Protein AF-A0A2V5Z798-F1 (afdb_monomer_lite)

Sequence (71 aa):
MPQQHPKTVVRRRKGHRGGDLISDALPFGRLWYAGPNAVANAIGYATDYSRSHDAVIRVYDDAGNVIQMHD

Radius of gyration: 11.71 Å; chains: 1; bounding box: 29×30×28 Å

Secondary structure (DSSP, 8-state):
----PPEEEEEEPTTSSEEEEEETT-TTSEEEEESTTHHHHHHHHHHHHHTTTT-EEEEE-TTS-EEEEE-

Structure (mmCIF, N/CA/C/O backbone):
data_AF-A0A2V5Z798-F1
#
_entry.id   AF-A0A2V5Z798-F1
#
loop_
_atom_site.group_PDB
_atom_site.id
_atom_site.type_symbol
_atom_site.label_atom_id
_atom_site.label_alt_id
_atom_site.label_comp_id
_atom_site.label_asym_id
_atom_site.label_entity_id
_atom_site.label_seq_id
_atom_site.pdbx_PDB_ins_code
_atom_site.Cartn_x
_atom_site.Cartn_y
_atom_site.Cartn_z
_atom_site.occupancy
_atom_site.B_iso_or_equiv
_atom_site.auth_seq_id
_atom_site.auth_comp_id
_atom_site.auth_asym_id
_atom_site.auth_atom_id
_atom_site.pdbx_PDB_model_num
ATOM 1 N N . MET A 1 1 ? 11.533 -20.553 -17.415 1.00 35.97 1 MET A N 1
ATOM 2 C CA . MET A 1 1 ? 10.457 -20.285 -16.436 1.00 35.97 1 MET A CA 1
ATOM 3 C C . MET A 1 1 ? 9.793 -18.986 -16.862 1.00 35.97 1 MET A C 1
ATOM 5 O O . MET A 1 1 ? 10.552 -18.065 -17.141 1.00 35.97 1 MET A O 1
ATOM 9 N N . PRO A 1 2 ? 8.459 -18.875 -16.991 1.00 45.94 2 PRO A N 1
ATOM 10 C CA . PRO A 1 2 ? 7.859 -17.555 -17.159 1.00 45.94 2 PRO A CA 1
ATOM 11 C C . PRO A 1 2 ? 8.262 -16.729 -15.934 1.00 45.94 2 PRO A C 1
ATOM 13 O O . PRO A 1 2 ? 8.050 -17.176 -14.805 1.00 45.94 2 PRO A O 1
ATOM 16 N N . GLN A 1 3 ? 8.929 -15.594 -16.148 1.00 50.91 3 GLN A N 1
ATOM 17 C CA . GLN A 1 3 ? 9.238 -14.675 -15.060 1.00 50.91 3 GLN A CA 1
ATOM 18 C C . GLN A 1 3 ? 7.894 -14.153 -14.557 1.00 50.91 3 GLN A C 1
ATOM 20 O O . GLN A 1 3 ? 7.230 -13.361 -15.218 1.00 50.91 3 GLN A O 1
ATOM 25 N N . GLN A 1 4 ? 7.422 -14.694 -13.438 1.00 58.16 4 GLN A N 1
ATOM 26 C CA . GLN A 1 4 ? 6.297 -14.103 -12.738 1.00 58.16 4 GLN A CA 1
ATOM 27 C C . GLN A 1 4 ? 6.847 -12.820 -12.125 1.00 58.16 4 GLN A C 1
ATOM 29 O O . GLN A 1 4 ? 7.622 -12.899 -11.175 1.00 58.16 4 GLN A O 1
ATOM 34 N N . HIS A 1 5 ? 6.512 -11.667 -12.709 1.00 61.84 5 HIS A N 1
ATOM 35 C CA . HIS A 1 5 ? 6.884 -10.382 -12.126 1.00 61.84 5 HIS A CA 1
ATOM 36 C C . HIS A 1 5 ? 6.396 -10.361 -10.674 1.00 61.84 5 HIS A C 1
ATOM 38 O O . HIS A 1 5 ? 5.209 -10.645 -10.442 1.00 61.84 5 HIS A O 1
ATOM 44 N N . PRO A 1 6 ? 7.280 -10.091 -9.700 1.00 70.06 6 PRO A N 1
ATOM 45 C CA . PRO A 1 6 ? 6.888 -10.050 -8.304 1.00 70.06 6 PRO A CA 1
ATOM 46 C C . PRO A 1 6 ? 5.752 -9.044 -8.139 1.00 70.06 6 PRO A C 1
ATOM 48 O O . PRO A 1 6 ? 5.844 -7.894 -8.569 1.00 70.06 6 PRO A O 1
ATOM 51 N N . LYS A 1 7 ? 4.631 -9.486 -7.565 1.00 79.75 7 LYS A N 1
ATOM 52 C CA . LYS A 1 7 ? 3.464 -8.621 -7.403 1.00 79.75 7 LYS A CA 1
ATOM 53 C C . LYS A 1 7 ? 3.577 -7.885 -6.093 1.00 79.75 7 LYS A C 1
ATOM 55 O O . LYS A 1 7 ? 3.670 -8.497 -5.032 1.00 79.75 7 LYS A O 1
ATOM 60 N N . THR A 1 8 ? 3.498 -6.567 -6.180 1.00 86.00 8 THR A N 1
ATOM 61 C CA . THR A 1 8 ? 3.400 -5.705 -5.014 1.00 86.00 8 THR A CA 1
ATOM 62 C C . THR A 1 8 ? 2.015 -5.081 -4.962 1.00 86.00 8 THR A C 1
ATOM 64 O O . THR A 1 8 ? 1.478 -4.593 -5.951 1.00 86.00 8 THR A O 1
ATOM 67 N N . VAL A 1 9 ? 1.397 -5.124 -3.793 1.00 86.38 9 VAL A N 1
ATOM 68 C CA . VAL A 1 9 ? 0.029 -4.696 -3.545 1.00 86.38 9 VAL A CA 1
ATOM 69 C C . VAL A 1 9 ? 0.022 -3.781 -2.333 1.00 86.38 9 VAL A C 1
ATOM 71 O O . VAL A 1 9 ? 0.343 -4.194 -1.223 1.00 86.38 9 VAL A O 1
ATOM 74 N N . VAL A 1 10 ? -0.392 -2.537 -2.535 1.00 88.06 10 VAL A N 1
ATOM 75 C CA . VAL A 1 10 ? -0.695 -1.594 -1.461 1.00 88.06 10 VAL A CA 1
ATOM 76 C C . VAL A 1 10 ? -2.201 -1.555 -1.289 1.00 88.06 10 VAL A C 1
ATOM 78 O O . VAL A 1 10 ? -2.933 -1.360 -2.253 1.00 88.06 10 VAL A O 1
ATOM 81 N N . ARG A 1 11 ? -2.691 -1.711 -0.065 1.00 87.06 11 ARG A N 1
ATOM 82 C CA . ARG A 1 11 ? -4.115 -1.644 0.245 1.00 87.06 11 ARG A CA 1
ATOM 83 C C . ARG A 1 11 ? -4.374 -0.602 1.311 1.00 87.06 11 ARG A C 1
ATOM 85 O O . ARG A 1 11 ? -3.888 -0.712 2.438 1.00 87.06 11 ARG A O 1
ATOM 92 N N . ARG A 1 12 ? -5.190 0.393 0.977 1.00 83.12 12 ARG A N 1
ATOM 93 C CA . ARG A 1 12 ? -5.677 1.361 1.954 1.00 83.12 12 ARG A CA 1
ATOM 94 C C . ARG A 1 12 ? -6.657 0.676 2.902 1.00 83.12 12 ARG A C 1
ATOM 96 O O . ARG A 1 12 ? -7.565 -0.033 2.472 1.00 83.12 12 ARG A O 1
ATOM 103 N N . ARG A 1 13 ? -6.494 0.884 4.211 1.00 78.44 13 ARG A N 1
ATOM 104 C CA . ARG A 1 13 ? -7.481 0.410 5.187 1.00 78.44 13 ARG A CA 1
ATOM 105 C C . ARG A 1 13 ? -8.610 1.414 5.356 1.00 78.44 13 ARG A C 1
ATOM 107 O O . ARG A 1 13 ? -8.400 2.631 5.376 1.00 78.44 13 ARG A O 1
ATOM 114 N N . LYS A 1 14 ? -9.806 0.866 5.572 1.00 70.56 14 LYS A N 1
ATOM 115 C CA . LYS A 1 14 ? -10.999 1.620 5.949 1.00 70.56 14 LYS A CA 1
ATOM 116 C C . LYS A 1 14 ? -10.700 2.478 7.182 1.00 70.56 14 LYS A C 1
ATOM 118 O O . LYS A 1 14 ? -10.177 1.986 8.181 1.00 70.56 14 LYS A O 1
ATOM 123 N N . GLY A 1 15 ? -11.031 3.765 7.103 1.00 70.25 15 GLY A N 1
ATOM 124 C CA . GLY A 1 15 ? -10.877 4.708 8.214 1.00 70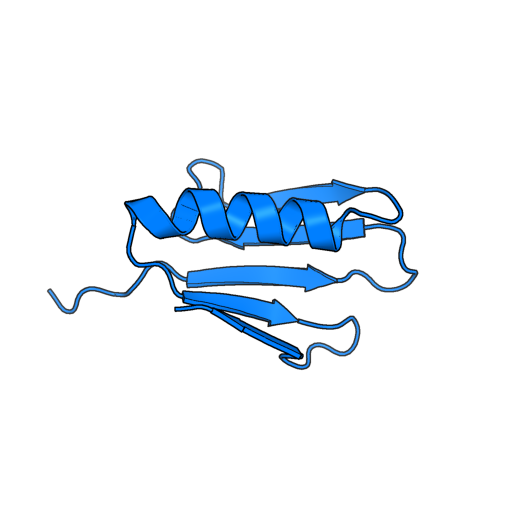.25 15 GLY A CA 1
ATOM 125 C C . GLY A 1 15 ? -9.586 5.527 8.224 1.00 70.25 15 GLY A C 1
ATOM 126 O O . GLY A 1 15 ? -9.262 6.074 9.272 1.00 70.25 15 GLY A O 1
ATOM 127 N N . HIS A 1 16 ? -8.859 5.608 7.099 1.00 65.88 16 HIS A N 1
ATOM 128 C CA . HIS A 1 16 ? -7.706 6.509 6.865 1.00 65.88 16 HIS A CA 1
ATOM 129 C C . HIS A 1 16 ? -6.539 6.372 7.862 1.00 65.88 16 HIS A C 1
ATOM 131 O O . HIS A 1 16 ? -5.624 7.187 7.870 1.00 65.88 16 HIS A O 1
ATOM 137 N N . ARG A 1 17 ? -6.565 5.341 8.707 1.00 76.69 17 ARG A N 1
ATOM 138 C CA . ARG A 1 17 ? -5.617 5.151 9.809 1.00 76.69 17 ARG A CA 1
ATOM 139 C C . ARG A 1 17 ? -4.424 4.274 9.445 1.00 76.69 17 ARG A C 1
ATOM 141 O O . ARG A 1 17 ? -3.529 4.124 10.272 1.00 76.69 17 ARG A O 1
ATOM 148 N N . GLY A 1 18 ? -4.401 3.681 8.253 1.00 81.94 18 GLY A N 1
ATOM 149 C CA . GLY A 1 18 ? -3.314 2.795 7.862 1.00 81.94 18 GLY A CA 1
ATOM 150 C C . GLY A 1 18 ? -3.399 2.263 6.437 1.00 81.94 18 GLY A C 1
ATOM 151 O O . GLY A 1 18 ? -4.405 2.426 5.742 1.00 81.94 18 GLY A O 1
ATOM 152 N N . GLY A 1 19 ? -2.328 1.590 6.034 1.00 84.69 19 GLY A N 1
ATOM 153 C CA . GLY A 1 19 ? -2.182 0.917 4.752 1.00 84.69 19 GLY A CA 1
ATOM 154 C C . GLY A 1 19 ? -1.386 -0.369 4.930 1.00 84.69 19 GLY A C 1
ATOM 155 O O . GLY A 1 19 ? -0.448 -0.420 5.723 1.00 84.69 19 GLY A O 1
ATOM 156 N N . ASP A 1 20 ? -1.790 -1.412 4.221 1.00 86.69 20 ASP A N 1
ATOM 157 C CA . ASP A 1 20 ? -1.059 -2.671 4.162 1.00 86.69 20 ASP A CA 1
ATOM 158 C C . ASP A 1 20 ? -0.245 -2.710 2.867 1.00 86.69 20 ASP A C 1
ATOM 160 O O . ASP A 1 20 ? -0.756 -2.357 1.807 1.00 86.69 20 ASP A O 1
ATOM 164 N N . LEU A 1 21 ? 0.998 -3.163 2.949 1.00 87.88 21 LEU A N 1
ATOM 165 C CA . LEU A 1 21 ? 1.851 -3.472 1.811 1.00 87.88 21 LEU A CA 1
ATOM 166 C C . LEU A 1 21 ? 2.089 -4.980 1.799 1.00 87.88 21 LEU A C 1
ATOM 168 O O . LEU A 1 21 ? 2.569 -5.543 2.777 1.00 87.88 21 LEU A O 1
ATOM 172 N N . ILE A 1 22 ? 1.754 -5.639 0.703 1.00 85.88 22 ILE A N 1
ATOM 173 C CA . ILE A 1 22 ? 1.972 -7.068 0.483 1.00 85.88 22 ILE A CA 1
ATOM 174 C C . ILE A 1 22 ? 2.829 -7.177 -0.768 1.00 85.88 22 ILE A C 1
ATOM 176 O O . ILE A 1 22 ? 2.490 -6.578 -1.780 1.00 85.88 22 ILE A O 1
ATOM 180 N N . SER A 1 23 ? 3.939 -7.899 -0.716 1.00 82.69 23 SER A N 1
ATOM 181 C CA . SER A 1 23 ? 4.773 -8.117 -1.897 1.00 82.69 23 SER A CA 1
ATOM 182 C C . SER A 1 23 ? 5.331 -9.522 -1.865 1.00 82.69 23 SER A C 1
ATOM 184 O O . SER A 1 23 ? 5.876 -9.937 -0.843 1.00 82.69 23 SER A O 1
ATOM 186 N N . ASP A 1 24 ? 5.248 -10.217 -2.994 1.00 79.44 24 ASP A N 1
ATOM 187 C CA . ASP A 1 24 ? 5.846 -11.547 -3.148 1.00 79.44 24 ASP A CA 1
ATOM 188 C C . ASP A 1 24 ? 7.378 -11.506 -3.050 1.00 79.44 24 ASP A C 1
ATOM 190 O O . ASP A 1 24 ? 8.017 -12.530 -2.823 1.00 79.44 24 ASP A O 1
ATOM 194 N N . ALA A 1 25 ? 7.973 -10.320 -3.197 1.00 74.81 25 ALA A N 1
ATOM 195 C CA . ALA A 1 25 ? 9.407 -10.131 -3.074 1.00 74.81 25 ALA A CA 1
ATOM 196 C C . ALA A 1 25 ? 9.850 -9.703 -1.660 1.00 74.81 25 ALA A C 1
ATOM 198 O O . ALA A 1 25 ? 11.033 -9.756 -1.343 1.00 74.81 25 ALA A O 1
ATOM 199 N N . LEU A 1 26 ? 8.928 -9.341 -0.758 1.00 76.56 26 LEU A N 1
ATOM 200 C CA . LEU A 1 26 ? 9.287 -9.032 0.628 1.00 76.56 26 LEU A CA 1
ATOM 201 C C . LEU A 1 26 ? 9.743 -10.305 1.367 1.00 76.56 26 LEU A C 1
ATOM 203 O O . LEU A 1 26 ? 8.962 -11.253 1.458 1.00 76.56 26 LEU A O 1
ATOM 207 N N . PRO A 1 27 ? 10.909 -10.309 2.044 1.00 74.25 27 PRO A N 1
ATOM 208 C CA . PRO A 1 27 ? 11.350 -11.458 2.847 1.00 74.25 27 PRO A CA 1
ATOM 209 C C . PRO A 1 27 ? 10.426 -11.756 4.043 1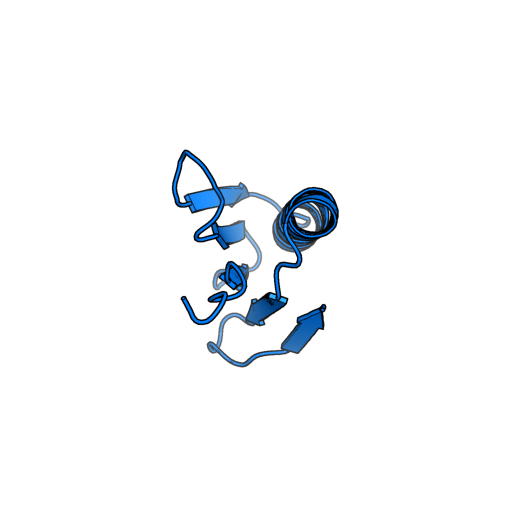.00 74.25 27 PRO A C 1
ATOM 211 O O . PRO A 1 27 ? 10.482 -12.836 4.622 1.00 74.25 27 PRO A O 1
ATOM 214 N N . PHE A 1 28 ? 9.550 -10.811 4.399 1.00 71.75 28 PHE A N 1
ATOM 215 C CA . PHE A 1 28 ? 8.566 -10.920 5.482 1.00 71.75 28 PHE A CA 1
ATOM 216 C C . P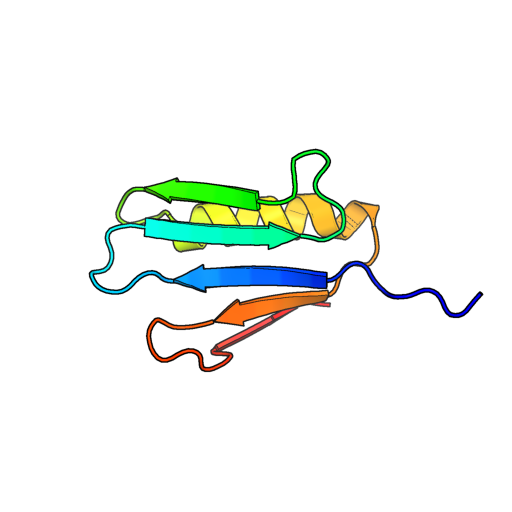HE A 1 28 ? 7.125 -11.127 4.968 1.00 71.75 28 PHE A C 1
ATOM 218 O O . PHE A 1 28 ? 6.193 -11.235 5.763 1.00 71.75 28 PHE A O 1
ATOM 225 N N . GLY A 1 29 ? 6.916 -11.114 3.644 1.00 74.88 29 GLY A N 1
ATOM 226 C CA . GLY A 1 29 ? 5.618 -11.235 2.966 1.00 74.88 29 GLY A CA 1
ATOM 227 C C . GLY A 1 29 ? 4.684 -10.015 3.063 1.00 74.88 29 GLY A C 1
ATOM 228 O O . GLY A 1 29 ? 4.074 -9.624 2.067 1.00 74.88 29 GLY A O 1
ATOM 229 N N . ARG A 1 30 ? 4.551 -9.376 4.237 1.00 84.81 30 ARG A N 1
ATOM 230 C CA . ARG A 1 30 ? 3.628 -8.243 4.454 1.00 84.81 30 ARG A CA 1
ATOM 231 C C . ARG A 1 30 ? 4.160 -7.231 5.464 1.00 84.81 30 ARG A C 1
ATOM 233 O O . ARG A 1 30 ? 4.686 -7.601 6.507 1.00 84.81 30 ARG A O 1
ATOM 240 N N . LEU A 1 31 ? 3.926 -5.952 5.184 1.00 86.69 31 LEU A N 1
ATOM 241 C CA . LEU A 1 31 ? 4.225 -4.822 6.055 1.00 86.69 31 LEU A CA 1
ATOM 242 C C . LEU A 1 31 ? 2.963 -3.983 6.306 1.00 86.69 31 LEU A C 1
ATOM 244 O O . LEU A 1 31 ? 2.070 -3.903 5.460 1.00 86.69 31 LEU A O 1
ATOM 248 N N . TRP A 1 32 ? 2.879 -3.356 7.477 1.00 85.31 32 TRP A N 1
ATOM 249 C CA . TRP A 1 32 ? 1.770 -2.484 7.859 1.00 85.31 32 TRP A CA 1
ATOM 250 C C . TRP A 1 32 ? 2.287 -1.098 8.231 1.00 85.31 32 TRP A C 1
ATOM 252 O O . TRP A 1 32 ? 3.229 -0.965 9.009 1.00 85.31 32 TRP A O 1
ATOM 262 N N . TYR A 1 33 ? 1.633 -0.070 7.699 1.00 84.25 33 TYR A N 1
ATOM 263 C CA . TYR A 1 33 ? 1.873 1.321 8.048 1.00 84.25 33 TYR A CA 1
ATOM 264 C C . TYR A 1 33 ? 0.635 1.914 8.722 1.00 84.25 33 TYR A C 1
ATOM 266 O O . TYR A 1 33 ? -0.500 1.683 8.291 1.00 84.25 33 TYR A O 1
ATOM 274 N N . ALA A 1 34 ? 0.857 2.727 9.753 1.00 84.19 34 ALA A N 1
ATOM 275 C CA . ALA A 1 34 ? -0.183 3.449 10.478 1.00 84.19 34 ALA A CA 1
ATOM 276 C C . ALA A 1 34 ? -0.015 4.968 10.324 1.00 84.19 34 ALA A C 1
ATOM 278 O O . ALA A 1 34 ? 1.093 5.471 10.142 1.00 84.19 34 ALA A O 1
ATOM 279 N N . GLY A 1 35 ? -1.129 5.695 10.404 1.00 82.12 35 GLY A N 1
ATOM 280 C CA . GLY A 1 35 ? -1.170 7.154 10.327 1.00 82.12 35 GLY A CA 1
ATOM 281 C C . GLY A 1 35 ? -1.632 7.713 8.973 1.00 82.12 35 GLY A C 1
ATOM 282 O O . GLY A 1 35 ? -1.898 6.957 8.035 1.00 82.12 35 GLY A O 1
ATOM 283 N N . PRO A 1 36 ? -1.736 9.050 8.865 1.00 79.12 36 PRO A N 1
ATOM 284 C CA . PRO A 1 36 ? -2.326 9.727 7.705 1.00 79.12 36 PRO A CA 1
ATOM 285 C C . PRO A 1 36 ? -1.547 9.487 6.404 1.00 79.12 36 PRO A C 1
ATOM 287 O O . PRO A 1 36 ? -2.142 9.440 5.332 1.00 79.12 36 PRO A O 1
ATOM 290 N N . ASN A 1 37 ? -0.236 9.247 6.508 1.00 82.94 37 ASN A N 1
ATOM 291 C CA . ASN A 1 37 ? 0.658 9.015 5.371 1.00 82.94 37 ASN A CA 1
ATOM 292 C C . ASN A 1 37 ? 0.967 7.531 5.143 1.00 82.94 37 ASN A C 1
ATOM 294 O O . ASN A 1 37 ? 1.863 7.200 4.374 1.00 82.94 37 ASN A O 1
ATOM 298 N N . ALA A 1 38 ? 0.246 6.617 5.796 1.00 84.31 38 ALA A N 1
ATOM 299 C CA . ALA A 1 38 ? 0.542 5.191 5.715 1.00 84.31 38 ALA A CA 1
ATOM 300 C C . ALA A 1 38 ? 0.534 4.646 4.280 1.00 84.31 38 ALA A C 1
ATOM 302 O O . ALA A 1 38 ? 1.382 3.837 3.921 1.00 84.31 38 ALA A O 1
ATOM 303 N N . VAL A 1 39 ? -0.402 5.117 3.452 1.00 82.31 39 VAL A N 1
ATOM 304 C CA . VAL A 1 39 ? -0.481 4.734 2.036 1.00 82.31 39 VAL A CA 1
ATOM 305 C C . VAL A 1 39 ? 0.709 5.290 1.257 1.00 82.31 39 VAL A C 1
ATOM 307 O O . VAL A 1 39 ? 1.326 4.552 0.501 1.00 82.31 39 VAL A O 1
ATOM 310 N N . ALA A 1 40 ? 1.075 6.555 1.478 1.00 85.19 40 ALA A N 1
ATOM 311 C CA . ALA A 1 40 ? 2.227 7.170 0.822 1.00 85.19 40 ALA A CA 1
ATOM 312 C C . ALA A 1 40 ? 3.539 6.462 1.198 1.00 85.19 40 ALA A C 1
ATOM 314 O O . ALA A 1 40 ? 4.352 6.181 0.324 1.00 85.19 40 ALA A O 1
ATOM 315 N N . ASN A 1 41 ? 3.704 6.089 2.469 1.00 87.31 41 ASN A N 1
ATOM 316 C CA . ASN A 1 41 ? 4.862 5.329 2.938 1.00 87.31 41 ASN A CA 1
ATOM 317 C C . ASN A 1 41 ? 4.902 3.916 2.335 1.00 87.31 41 ASN A C 1
ATOM 319 O O . ASN A 1 41 ? 5.962 3.467 1.908 1.00 87.31 41 ASN A O 1
ATOM 323 N N . ALA A 1 42 ? 3.755 3.232 2.260 1.00 86.62 42 ALA A N 1
ATOM 324 C CA . ALA A 1 42 ? 3.644 1.916 1.634 1.00 86.62 42 ALA A CA 1
ATOM 325 C C . ALA A 1 42 ? 3.972 1.954 0.133 1.00 86.62 42 ALA A C 1
ATOM 327 O O . ALA A 1 42 ? 4.665 1.068 -0.360 1.00 86.62 42 ALA A O 1
ATOM 328 N N . ILE A 1 43 ? 3.501 2.983 -0.579 1.00 84.31 43 ILE A N 1
ATOM 329 C CA . ILE A 1 43 ? 3.814 3.198 -1.997 1.00 84.31 43 ILE A CA 1
ATOM 330 C C . ILE A 1 43 ? 5.297 3.520 -2.171 1.00 84.31 43 ILE A C 1
ATOM 332 O O . ILE A 1 43 ? 5.937 2.903 -3.009 1.00 84.31 43 ILE A O 1
ATOM 336 N N . GLY A 1 44 ? 5.857 4.431 -1.369 1.00 86.62 44 GLY A N 1
ATOM 337 C CA . GLY A 1 44 ? 7.280 4.774 -1.434 1.00 86.62 44 GLY A CA 1
ATOM 338 C C . GLY A 1 44 ? 8.162 3.541 -1.252 1.00 86.62 44 GLY A C 1
ATOM 339 O O . GLY A 1 44 ? 8.995 3.246 -2.102 1.00 86.62 44 GLY A O 1
ATOM 340 N N . TYR A 1 45 ? 7.882 2.743 -0.219 1.00 85.62 45 TYR A N 1
ATOM 341 C CA . TYR A 1 45 ? 8.600 1.493 0.007 1.00 85.62 45 TYR A CA 1
ATOM 342 C C . TYR A 1 45 ? 8.449 0.513 -1.167 1.00 85.62 45 TYR A C 1
ATOM 344 O O . TYR A 1 45 ? 9.435 -0.071 -1.609 1.00 85.62 45 TYR A O 1
ATOM 352 N N . ALA A 1 46 ? 7.231 0.333 -1.688 1.00 83.94 46 ALA A N 1
ATOM 353 C CA . ALA A 1 46 ? 6.975 -0.539 -2.832 1.00 83.94 46 ALA A CA 1
ATOM 354 C C . ALA A 1 46 ? 7.761 -0.113 -4.079 1.00 83.94 46 ALA A C 1
ATOM 356 O O . ALA A 1 46 ? 8.345 -0.961 -4.749 1.00 83.94 46 ALA A O 1
ATOM 357 N N . THR A 1 47 ? 7.790 1.186 -4.376 1.00 82.69 47 THR A N 1
ATOM 358 C CA . THR A 1 47 ? 8.470 1.752 -5.545 1.00 82.69 47 THR A CA 1
ATOM 359 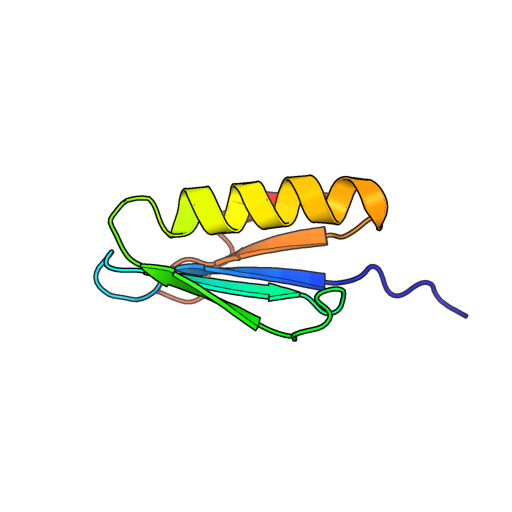C C . THR A 1 47 ? 9.982 1.608 -5.442 1.00 82.69 47 THR A C 1
ATOM 361 O O . THR A 1 47 ? 10.610 1.152 -6.395 1.00 82.69 47 THR A O 1
ATOM 364 N N . ASP A 1 48 ? 10.578 1.937 -4.293 1.00 83.06 48 ASP A N 1
ATOM 365 C CA . ASP A 1 48 ? 12.018 1.750 -4.083 1.00 83.06 48 ASP A CA 1
ATOM 366 C C . ASP A 1 48 ? 12.417 0.268 -4.134 1.00 83.06 48 ASP A C 1
ATOM 368 O O . ASP A 1 48 ? 13.470 -0.073 -4.673 1.00 83.06 48 ASP A O 1
ATOM 372 N N . TYR A 1 49 ? 11.555 -0.628 -3.644 1.00 78.38 49 TYR A N 1
ATOM 373 C CA . TYR A 1 49 ? 11.793 -2.069 -3.689 1.00 78.38 49 TYR A CA 1
ATOM 374 C C . TYR A 1 49 ? 11.624 -2.667 -5.103 1.00 78.38 49 TYR A C 1
ATOM 376 O O . TYR A 1 49 ? 12.389 -3.554 -5.498 1.00 78.38 49 TYR A O 1
ATOM 384 N N . SER A 1 50 ? 10.644 -2.179 -5.874 1.00 73.00 50 SER A N 1
ATOM 385 C CA . SER A 1 50 ? 10.334 -2.643 -7.234 1.00 73.00 50 SER A CA 1
ATOM 386 C C . SER A 1 50 ? 11.434 -2.325 -8.245 1.00 73.00 50 SER A C 1
ATOM 388 O O . SER A 1 50 ? 11.753 -3.176 -9.073 1.00 73.00 50 SER A O 1
ATOM 390 N N . ARG A 1 51 ? 12.089 -1.158 -8.136 1.00 70.50 51 ARG A N 1
ATOM 391 C CA . ARG A 1 51 ? 13.202 -0.774 -9.031 1.00 70.50 51 ARG A CA 1
ATOM 392 C C . ARG A 1 51 ? 14.311 -1.825 -9.110 1.00 70.50 51 ARG A C 1
ATOM 394 O O . ARG A 1 51 ? 15.017 -1.889 -10.109 1.00 70.50 51 ARG A O 1
ATOM 401 N N . SER A 1 52 ? 14.464 -2.635 -8.065 1.00 69.94 52 SER A N 1
ATOM 402 C CA . SER A 1 52 ? 15.453 -3.712 -8.008 1.00 69.94 52 SER A CA 1
ATOM 403 C C . SER A 1 52 ? 14.944 -5.057 -8.550 1.00 69.94 52 SER A C 1
ATOM 405 O O . SER A 1 52 ? 15.758 -5.948 -8.767 1.00 69.94 52 SER A O 1
ATOM 407 N N . HIS A 1 53 ? 13.631 -5.232 -8.745 1.00 69.75 53 HIS A N 1
ATOM 408 C CA . HIS A 1 53 ? 12.994 -6.535 -8.996 1.00 69.75 53 HIS A CA 1
ATOM 409 C C . HIS A 1 53 ? 11.988 -6.571 -10.163 1.00 69.75 53 HIS A C 1
ATOM 411 O O . HIS A 1 53 ? 11.377 -7.619 -10.358 1.00 69.75 53 HIS A O 1
ATOM 417 N N . ASP A 1 54 ? 11.821 -5.483 -10.927 1.00 74.69 54 ASP A N 1
ATOM 418 C CA . ASP A 1 54 ? 10.872 -5.400 -12.055 1.00 74.69 54 ASP A CA 1
ATOM 419 C C . ASP A 1 54 ? 9.447 -5.814 -11.626 1.00 74.69 54 ASP A C 1
ATOM 421 O O . ASP A 1 54 ? 8.864 -6.799 -12.100 1.00 74.69 54 ASP A O 1
ATOM 425 N N . ALA A 1 55 ? 8.946 -5.128 -10.589 1.00 78.50 55 ALA A N 1
ATOM 426 C CA . ALA A 1 55 ? 7.764 -5.524 -9.833 1.00 78.50 55 ALA A CA 1
ATOM 427 C C . ALA A 1 55 ? 6.567 -4.603 -10.108 1.00 78.50 55 ALA A C 1
ATOM 429 O O . ALA A 1 55 ? 6.579 -3.415 -9.786 1.00 78.50 55 ALA A O 1
ATOM 430 N N . VAL A 1 56 ? 5.452 -5.179 -10.549 1.00 83.25 56 VAL A N 1
ATOM 431 C CA . VAL A 1 56 ? 4.212 -4.422 -10.751 1.00 83.25 56 VAL A CA 1
ATOM 432 C C . VAL A 1 56 ? 3.582 -4.071 -9.401 1.00 83.25 56 VAL A C 1
ATOM 434 O O . VAL A 1 56 ? 3.233 -4.958 -8.612 1.00 83.25 56 VAL A O 1
ATOM 437 N N . ILE A 1 57 ? 3.368 -2.778 -9.151 1.00 86.19 57 ILE A N 1
ATOM 438 C CA . ILE A 1 57 ? 2.752 -2.260 -7.922 1.00 86.19 57 ILE A CA 1
ATOM 439 C C . ILE A 1 57 ? 1.294 -1.902 -8.191 1.00 86.19 57 ILE A C 1
ATOM 441 O O . ILE A 1 57 ? 0.996 -1.061 -9.033 1.00 86.19 57 ILE A O 1
ATOM 445 N N . ARG A 1 58 ? 0.365 -2.476 -7.424 1.00 88.88 58 ARG A N 1
ATOM 446 C CA . ARG A 1 58 ? -1.071 -2.163 -7.479 1.00 88.88 58 ARG A CA 1
ATOM 447 C C . ARG A 1 58 ? -1.527 -1.526 -6.182 1.00 88.88 58 ARG A C 1
ATOM 449 O O . ARG A 1 58 ? -1.368 -2.115 -5.118 1.00 88.88 58 ARG A O 1
ATOM 456 N N . VAL A 1 59 ? -2.130 -0.350 -6.268 1.00 86.81 59 VAL A N 1
ATOM 457 C CA . VAL A 1 59 ? -2.697 0.358 -5.120 1.00 86.81 59 VAL A CA 1
ATOM 458 C C . VAL A 1 59 ? -4.207 0.202 -5.141 1.00 86.81 59 VAL A C 1
ATOM 460 O O . VAL A 1 59 ? -4.859 0.571 -6.116 1.00 86.81 59 VAL A O 1
ATOM 463 N N . TYR A 1 60 ? -4.751 -0.317 -4.048 1.00 87.12 60 TYR A N 1
ATOM 464 C CA . TYR A 1 60 ? -6.173 -0.514 -3.835 1.00 87.12 60 TYR A CA 1
ATOM 465 C C . TYR A 1 60 ? -6.723 0.500 -2.835 1.00 87.12 60 TYR A C 1
ATOM 467 O O . TYR A 1 60 ? -6.102 0.767 -1.796 1.00 87.12 60 TYR A O 1
ATOM 475 N N . ASP A 1 61 ? -7.907 1.028 -3.130 1.00 83.88 61 ASP A N 1
ATOM 476 C CA . ASP A 1 61 ? -8.700 1.788 -2.171 1.00 83.88 61 ASP A CA 1
ATOM 477 C C . ASP A 1 61 ? -9.299 0.879 -1.075 1.00 83.88 61 ASP A C 1
ATOM 479 O O . ASP A 1 61 ? -9.056 -0.331 -1.005 1.00 83.88 61 ASP A O 1
ATOM 483 N N . ASP A 1 62 ? -10.068 1.480 -0.172 1.00 81.12 62 ASP A N 1
ATOM 484 C CA . ASP A 1 62 ? -10.751 0.772 0.907 1.00 81.12 62 ASP A CA 1
ATOM 485 C C . ASP A 1 62 ? -11.936 -0.085 0.430 1.00 81.12 62 ASP A C 1
ATOM 487 O O .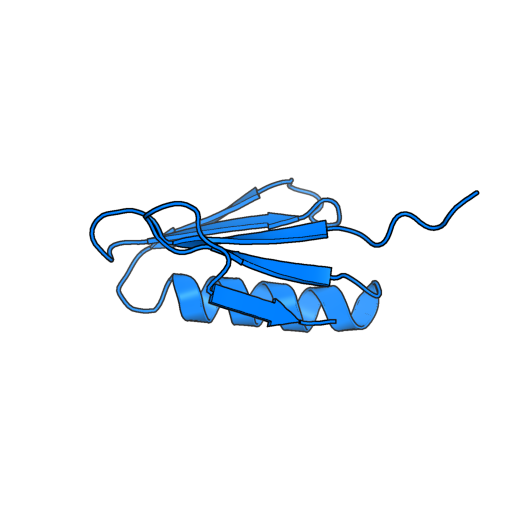 ASP A 1 62 ? -12.301 -1.041 1.122 1.00 81.12 62 ASP A O 1
ATOM 491 N N . ALA A 1 63 ? -12.492 0.207 -0.748 1.00 84.75 63 ALA A N 1
ATOM 492 C CA . ALA A 1 63 ? -13.512 -0.597 -1.417 1.00 84.75 63 ALA A CA 1
ATOM 493 C C . ALA A 1 63 ? -12.920 -1.796 -2.189 1.00 84.75 63 ALA A C 1
ATOM 495 O O . ALA A 1 63 ? -13.662 -2.686 -2.600 1.00 84.75 63 ALA A O 1
ATOM 496 N N . GLY A 1 64 ? -11.591 -1.874 -2.322 1.00 82.81 64 GLY A N 1
ATOM 497 C CA . GLY A 1 64 ? -10.901 -2.936 -3.049 1.00 82.81 64 GLY A CA 1
ATOM 498 C C . GLY A 1 64 ? -10.777 -2.682 -4.552 1.00 82.81 64 GLY A C 1
ATOM 499 O O . GLY A 1 64 ? -10.482 -3.620 -5.292 1.00 82.81 64 GLY A O 1
ATOM 500 N N . ASN A 1 65 ? -10.955 -1.443 -5.008 1.00 87.25 65 ASN A N 1
ATOM 501 C CA . ASN A 1 65 ? -10.722 -1.054 -6.396 1.00 87.25 65 ASN A CA 1
ATOM 502 C C . ASN A 1 65 ? -9.270 -0.624 -6.593 1.00 87.25 65 ASN A C 1
ATOM 504 O O . ASN A 1 65 ? -8.700 0.052 -5.737 1.00 87.25 65 ASN A O 1
ATOM 508 N N . VAL A 1 66 ? -8.677 -0.978 -7.736 1.00 85.62 66 VAL A N 1
ATOM 509 C CA . VAL A 1 66 ? -7.357 -0.460 -8.117 1.00 85.62 66 VAL A CA 1
ATOM 510 C C . VAL A 1 66 ? -7.503 1.015 -8.477 1.00 85.62 66 VAL A C 1
ATOM 512 O O . VAL A 1 66 ? -8.223 1.353 -9.411 1.00 85.62 66 VAL A O 1
ATOM 515 N N . ILE A 1 67 ? -6.798 1.877 -7.751 1.00 87.94 67 ILE A N 1
ATOM 516 C CA . ILE A 1 67 ? -6.762 3.323 -8.004 1.00 87.94 67 ILE A CA 1
ATOM 517 C C . ILE A 1 67 ? -5.464 3.768 -8.679 1.00 87.94 67 ILE A C 1
ATOM 519 O O . ILE A 1 67 ? -5.428 4.832 -9.287 1.00 87.94 67 ILE A O 1
ATOM 523 N N . GLN A 1 68 ? -4.396 2.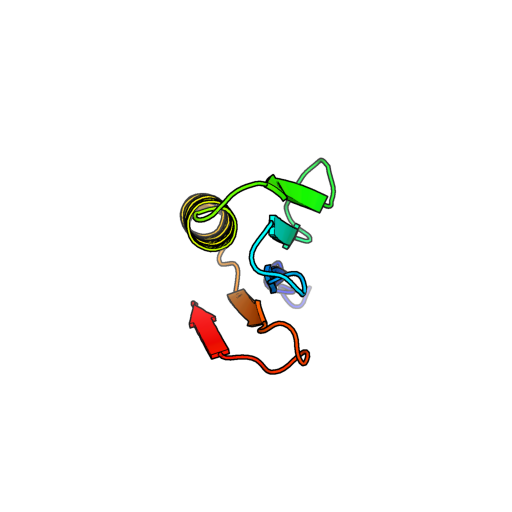970 -8.579 1.00 85.00 68 GLN A N 1
ATOM 524 C CA . GLN A 1 68 ? -3.101 3.284 -9.180 1.00 85.00 68 GLN A CA 1
ATOM 525 C C . GLN A 1 68 ? -2.321 2.003 -9.469 1.00 85.00 68 GLN A C 1
ATOM 527 O O . GLN A 1 68 ? -2.378 1.039 -8.703 1.00 85.00 68 GLN A O 1
ATOM 532 N N . MET A 1 69 ? -1.582 2.005 -10.573 1.00 84.81 69 MET A N 1
ATOM 533 C CA . MET A 1 69 ? -0.720 0.909 -10.994 1.00 84.81 69 MET A CA 1
ATOM 534 C C . MET A 1 69 ? 0.620 1.485 -11.450 1.00 84.81 69 MET A C 1
ATOM 536 O O . MET A 1 69 ? 0.630 2.475 -12.178 1.00 84.81 69 MET A O 1
ATOM 540 N N . HIS A 1 70 ? 1.719 0.882 -11.005 1.00 77.75 70 HIS A N 1
ATOM 541 C CA . HIS A 1 70 ? 3.069 1.191 -11.473 1.00 77.75 70 HIS A CA 1
ATOM 542 C C . HIS A 1 70 ? 3.708 -0.075 -12.029 1.00 77.75 70 HIS A C 1
ATOM 544 O O . HIS A 1 70 ? 3.462 -1.165 -11.500 1.00 77.75 70 HIS A O 1
ATOM 550 N N . ASP A 1 71 ? 4.486 0.116 -13.084 1.00 70.69 71 ASP A N 1
ATOM 551 C CA . ASP A 1 71 ? 5.358 -0.867 -13.719 1.00 70.69 71 ASP A CA 1
ATOM 552 C C . ASP A 1 71 ? 6.799 -0.586 -13.278 1.00 70.69 71 ASP A C 1
ATOM 554 O O . ASP A 1 71 ? 7.176 0.615 -13.270 1.00 70.69 71 ASP A O 1
#

Foldseek 3Di:
DPPPAWEWEWEDAPPQFWIKIAIPPDPVRIDIAGDNCRSVVSVVVVVVVCVVGVYKYFYAYNVGDTPDIDD

pLDDT: mean 79.11, std 9.99, range [35.97, 88.88]